Protein AF-A0A3G8JVN1-F1 (afdb_monomer)

Mean predicted aligned error: 20.85 Å

Radius of gyration: 24.05 Å; Cα contacts (8 Å, |Δi|>4): 18; chains: 1; bounding box: 62×42×67 Å

Structure (mmCIF, N/CA/C/O backbone):
data_AF-A0A3G8JVN1-F1
#
_entry.id   AF-A0A3G8JVN1-F1
#
loop_
_atom_site.group_PDB
_atom_site.id
_atom_site.type_symbol
_atom_site.label_atom_id
_atom_site.label_alt_id
_atom_site.label_comp_id
_atom_site.label_asym_id
_atom_site.label_entity_id
_atom_site.label_seq_id
_atom_site.pdbx_PDB_ins_code
_atom_site.Cartn_x
_atom_site.Cartn_y
_atom_site.Cartn_z
_atom_site.occupancy
_atom_site.B_iso_or_equiv
_atom_site.auth_seq_id
_atom_site.auth_comp_id
_atom_site.auth_asym_id
_atom_site.auth_atom_id
_atom_site.pdbx_PDB_model_num
ATOM 1 N N . MET A 1 1 ? 45.603 28.330 -2.367 1.00 38.62 1 MET A N 1
ATOM 2 C CA . MET A 1 1 ? 44.994 27.785 -1.135 1.00 38.62 1 MET A CA 1
ATOM 3 C C . MET A 1 1 ? 44.787 26.296 -1.357 1.00 38.62 1 MET A C 1
ATOM 5 O O . MET A 1 1 ? 43.966 25.942 -2.187 1.00 38.62 1 MET A O 1
ATOM 9 N N . ASN A 1 2 ? 45.587 25.450 -0.705 1.00 49.34 2 ASN A N 1
ATOM 10 C CA . ASN A 1 2 ? 45.488 23.990 -0.799 1.00 49.34 2 ASN A CA 1
ATOM 11 C C . ASN A 1 2 ? 44.610 23.498 0.355 1.00 49.34 2 ASN A C 1
ATOM 13 O O . ASN A 1 2 ? 45.023 23.615 1.507 1.00 49.34 2 ASN A O 1
ATOM 17 N N . THR A 1 3 ? 43.420 22.971 0.076 1.00 50.94 3 THR A N 1
ATOM 18 C CA . THR A 1 3 ? 42.606 22.272 1.080 1.00 50.94 3 THR A CA 1
ATOM 19 C C . THR A 1 3 ? 42.849 20.766 0.944 1.00 50.94 3 THR A C 1
ATOM 21 O O . THR A 1 3 ? 42.592 20.196 -0.118 1.00 50.94 3 THR A O 1
ATOM 24 N N . PRO A 1 4 ? 43.391 20.084 1.968 1.00 51.94 4 PRO A N 1
ATOM 25 C CA . PRO A 1 4 ? 43.559 18.643 1.909 1.00 51.94 4 PRO A CA 1
ATOM 26 C C . PRO A 1 4 ? 42.177 17.994 2.030 1.00 51.94 4 PRO A C 1
ATOM 28 O O . PRO A 1 4 ? 41.483 18.180 3.029 1.00 51.94 4 PRO A O 1
ATOM 31 N N . PHE A 1 5 ? 41.775 17.213 1.025 1.00 47.31 5 PHE A N 1
ATOM 32 C CA . PHE A 1 5 ? 40.628 16.307 1.115 1.00 47.31 5 PHE A CA 1
ATOM 33 C C . PHE A 1 5 ? 40.969 15.148 2.067 1.00 47.31 5 PHE A C 1
ATOM 35 O O . PHE A 1 5 ? 41.211 14.017 1.658 1.00 47.31 5 PHE A O 1
ATOM 42 N N . GLY A 1 6 ? 41.014 15.449 3.363 1.00 53.09 6 GLY A N 1
ATOM 43 C CA . GLY A 1 6 ? 41.064 14.487 4.459 1.00 53.09 6 GLY A CA 1
ATOM 44 C C . GLY A 1 6 ? 39.656 14.096 4.896 1.00 53.09 6 GLY A C 1
ATOM 45 O O . GLY A 1 6 ? 39.305 14.254 6.057 1.00 53.09 6 GLY A O 1
ATOM 46 N N . GLY A 1 7 ? 38.821 13.646 3.960 1.00 46.16 7 GLY A N 1
ATOM 47 C CA . GLY A 1 7 ? 37.517 13.073 4.274 1.00 46.16 7 GLY A CA 1
ATOM 48 C C . GLY A 1 7 ? 37.678 11.578 4.484 1.00 46.16 7 GLY A C 1
ATOM 49 O O . GLY A 1 7 ? 37.814 10.831 3.515 1.00 46.16 7 GLY A O 1
ATOM 50 N N . ALA A 1 8 ? 37.709 11.144 5.744 1.00 52.25 8 ALA A N 1
ATOM 51 C CA . ALA A 1 8 ? 37.642 9.738 6.107 1.00 52.25 8 ALA A CA 1
ATOM 52 C C . ALA A 1 8 ? 36.505 9.072 5.321 1.00 52.25 8 ALA A C 1
ATOM 54 O O . ALA A 1 8 ? 35.344 9.460 5.435 1.00 52.25 8 ALA A O 1
ATOM 55 N N . ARG A 1 9 ? 36.849 8.074 4.501 1.00 55.47 9 ARG A N 1
ATOM 56 C CA . ARG A 1 9 ? 35.873 7.209 3.843 1.00 55.47 9 ARG A CA 1
ATOM 57 C C . ARG A 1 9 ? 35.156 6.425 4.937 1.00 55.47 9 ARG A C 1
ATOM 59 O O . ARG A 1 9 ? 35.554 5.305 5.250 1.00 55.47 9 ARG A O 1
ATOM 66 N N . GLN A 1 10 ? 34.108 6.996 5.520 1.00 52.16 10 GLN A N 1
ATOM 67 C CA . GLN A 1 10 ? 33.125 6.214 6.246 1.00 52.16 10 GLN A CA 1
ATOM 68 C C . GLN A 1 10 ? 32.374 5.382 5.209 1.00 52.16 10 GLN A C 1
ATOM 70 O O . GLN A 1 10 ? 31.306 5.739 4.729 1.00 52.16 10 GLN A O 1
ATOM 75 N N . ARG A 1 11 ? 32.956 4.230 4.859 1.00 54.62 11 ARG A N 1
ATOM 76 C CA . ARG A 1 11 ? 32.193 3.058 4.424 1.00 54.62 11 ARG A CA 1
ATOM 77 C C . ARG A 1 11 ? 31.385 2.569 5.633 1.00 54.62 11 ARG A C 1
ATOM 79 O O . ARG A 1 11 ? 31.660 1.512 6.193 1.00 54.62 11 ARG A O 1
ATOM 86 N N . GLY A 1 12 ? 30.467 3.400 6.112 1.00 48.09 12 GLY A N 1
ATOM 87 C CA . GLY A 1 12 ? 29.566 3.085 7.204 1.00 48.09 12 GLY A CA 1
ATOM 88 C C . GLY A 1 12 ? 28.428 2.252 6.647 1.00 48.09 12 GLY A C 1
ATOM 89 O O . GLY A 1 12 ? 27.551 2.795 5.995 1.00 48.09 12 GLY A O 1
ATOM 90 N N . ARG A 1 13 ? 28.521 0.933 6.846 1.00 53.69 13 ARG A N 1
ATOM 91 C CA . ARG A 1 13 ? 27.410 -0.024 6.976 1.00 53.69 13 ARG A CA 1
ATOM 92 C C . ARG A 1 13 ? 26.067 0.469 6.402 1.00 53.69 13 ARG A C 1
ATOM 94 O O . ARG A 1 13 ? 25.280 1.061 7.132 1.00 53.69 13 ARG A O 1
ATOM 101 N N . ASN A 1 14 ? 25.757 0.093 5.160 1.00 46.88 14 ASN A N 1
ATOM 102 C CA . ASN A 1 14 ? 24.367 -0.071 4.720 1.00 46.88 14 ASN A CA 1
ATOM 103 C C . ASN A 1 14 ? 23.750 -1.217 5.545 1.00 46.88 14 ASN A C 1
ATOM 105 O O . ASN A 1 14 ? 23.668 -2.349 5.075 1.00 46.88 14 ASN A O 1
ATOM 109 N N . ARG A 1 15 ? 23.449 -0.979 6.825 1.00 60.53 15 ARG A N 1
ATOM 110 C CA . ARG A 1 15 ? 22.586 -1.874 7.593 1.00 60.53 15 ARG A CA 1
ATOM 111 C C . ARG A 1 15 ? 21.181 -1.568 7.098 1.00 60.53 15 ARG A C 1
ATOM 113 O O . ARG A 1 15 ? 20.730 -0.435 7.221 1.00 60.53 15 ARG A O 1
ATOM 120 N N . GLU A 1 16 ? 20.548 -2.554 6.474 1.00 67.12 16 GLU A N 1
ATOM 121 C CA . GLU A 1 16 ? 19.123 -2.471 6.174 1.00 67.12 16 GLU A CA 1
ATOM 122 C C . GLU A 1 16 ? 18.382 -2.168 7.489 1.00 67.12 16 GLU A C 1
ATOM 124 O O . GLU A 1 16 ? 18.688 -2.808 8.506 1.00 67.12 16 GLU A O 1
ATOM 129 N N . PRO A 1 17 ? 17.496 -1.157 7.503 1.00 72.00 17 PRO A N 1
ATOM 130 C CA . PRO A 1 17 ? 16.758 -0.780 8.702 1.00 72.00 17 PRO A CA 1
ATOM 131 C C . PRO A 1 17 ? 15.930 -1.962 9.210 1.00 72.00 17 PRO A C 1
ATOM 133 O O . PRO A 1 17 ? 15.461 -2.800 8.433 1.00 72.00 17 PRO A O 1
ATOM 136 N N . GLN A 1 18 ? 15.773 -2.056 10.531 1.00 81.44 18 GLN A N 1
ATOM 137 C CA . GLN A 1 18 ? 14.961 -3.116 11.128 1.00 81.44 18 GLN A CA 1
ATOM 138 C C . GLN A 1 18 ? 13.498 -2.935 10.723 1.00 81.44 18 GLN A C 1
ATOM 140 O O . GLN A 1 18 ? 13.030 -1.815 10.539 1.00 81.44 18 GLN A O 1
ATOM 145 N N . LEU A 1 19 ? 12.741 -4.030 10.627 1.00 83.06 19 LEU A N 1
ATOM 146 C CA . LEU A 1 19 ? 11.332 -3.972 10.228 1.00 83.06 19 LEU A CA 1
ATOM 147 C C . LEU A 1 19 ? 10.504 -3.149 11.227 1.00 83.06 19 LEU A C 1
ATOM 149 O O . LEU A 1 19 ? 9.552 -2.485 10.837 1.00 83.06 19 LEU A O 1
ATOM 153 N N . SER A 1 20 ? 10.921 -3.112 12.496 1.00 79.69 20 SER A N 1
ATOM 154 C CA . SER A 1 20 ? 10.319 -2.284 13.546 1.00 79.69 20 SER A CA 1
ATOM 155 C C . SER A 1 20 ? 10.497 -0.774 13.365 1.00 79.69 20 SER A C 1
ATOM 157 O O . SER A 1 20 ? 9.803 -0.010 14.027 1.00 79.69 20 SER A O 1
ATOM 159 N N . GLU A 1 21 ? 11.442 -0.334 12.531 1.00 84.06 21 GLU A N 1
ATOM 160 C CA . GLU A 1 21 ? 11.708 1.088 12.269 1.00 84.06 21 GLU A CA 1
ATOM 161 C C . GLU A 1 21 ? 10.832 1.637 11.135 1.00 84.06 21 GLU A C 1
ATOM 163 O O . GLU A 1 21 ? 10.732 2.851 10.953 1.00 84.06 21 GLU A O 1
ATOM 168 N N . PHE A 1 22 ? 10.178 0.758 10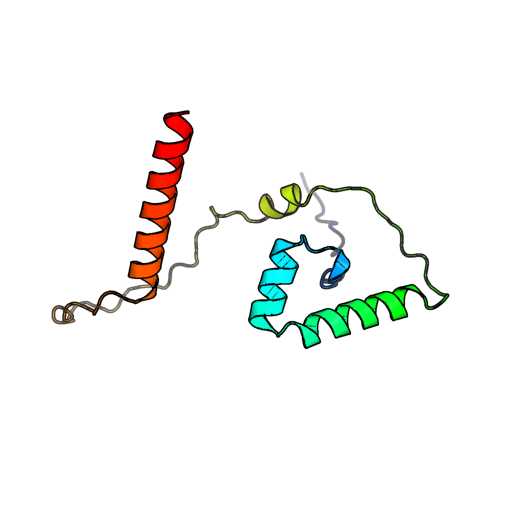.370 1.00 85.44 22 PHE A N 1
ATOM 169 C CA . PHE A 1 22 ? 9.306 1.180 9.286 1.00 85.44 22 PHE A CA 1
ATOM 170 C C . PHE A 1 22 ? 7.969 1.713 9.817 1.00 85.44 22 PHE A C 1
ATOM 172 O O . PHE A 1 22 ? 7.400 1.166 10.765 1.00 85.44 22 PHE A O 1
ATOM 179 N N . PRO A 1 23 ? 7.406 2.747 9.169 1.00 89.44 23 PRO A N 1
ATOM 180 C CA . PRO A 1 23 ? 6.044 3.175 9.450 1.00 89.44 23 PRO A CA 1
ATOM 181 C C . PRO A 1 23 ? 5.040 2.071 9.078 1.00 89.44 23 PRO A C 1
ATOM 183 O O . PRO A 1 23 ? 5.320 1.224 8.228 1.00 89.44 23 PRO A O 1
ATOM 186 N N . ALA A 1 24 ? 3.836 2.115 9.662 1.00 86.62 24 ALA A N 1
ATOM 187 C CA . ALA A 1 24 ? 2.800 1.091 9.464 1.00 86.62 24 ALA A CA 1
ATOM 188 C C . ALA A 1 24 ? 2.494 0.813 7.979 1.00 86.62 24 ALA A C 1
ATOM 190 O O . ALA A 1 24 ? 2.468 -0.339 7.557 1.00 86.62 24 ALA A O 1
ATOM 191 N N . TRP A 1 25 ? 2.382 1.864 7.162 1.00 92.62 25 TRP A N 1
ATOM 192 C CA . TRP A 1 25 ? 2.160 1.729 5.718 1.00 92.62 25 TRP A CA 1
ATOM 193 C C . TRP A 1 25 ? 3.332 1.043 4.990 1.00 92.62 25 TRP A C 1
ATOM 195 O O . TRP A 1 25 ? 3.131 0.357 3.991 1.00 92.62 25 TRP A O 1
ATOM 205 N N . GLY A 1 26 ? 4.566 1.199 5.479 1.00 91.38 26 GLY A N 1
ATOM 206 C CA . GLY A 1 26 ? 5.747 0.545 4.912 1.00 91.38 26 GLY A CA 1
ATOM 207 C C . GLY A 1 26 ? 5.740 -0.960 5.178 1.00 91.38 26 GLY A C 1
ATOM 208 O O . GLY A 1 26 ? 6.068 -1.749 4.291 1.00 91.38 26 GLY A O 1
ATOM 209 N N . LEU A 1 27 ? 5.290 -1.363 6.370 1.00 90.25 27 LEU A N 1
ATOM 210 C CA . LEU A 1 27 ? 5.056 -2.769 6.703 1.00 90.25 27 LEU A CA 1
ATOM 211 C C . LEU A 1 27 ? 3.945 -3.370 5.839 1.00 90.25 27 LEU A C 1
ATOM 213 O O . LEU A 1 27 ? 4.132 -4.460 5.310 1.00 90.25 27 LEU A O 1
ATOM 217 N N . GLU A 1 28 ? 2.848 -2.645 5.612 1.00 91.81 28 GLU A N 1
ATOM 218 C CA . GLU A 1 28 ? 1.761 -3.085 4.724 1.00 91.81 28 GLU A CA 1
ATOM 219 C C . GLU A 1 28 ? 2.246 -3.338 3.287 1.00 91.81 28 GLU A C 1
ATOM 221 O O . GLU A 1 28 ? 1.906 -4.359 2.686 1.00 91.81 28 GLU A O 1
ATOM 226 N N . ILE A 1 29 ? 3.104 -2.465 2.746 1.00 91.81 29 ILE A N 1
ATOM 227 C CA . ILE A 1 29 ? 3.724 -2.677 1.428 1.00 91.81 29 ILE A CA 1
ATOM 228 C C . ILE A 1 29 ? 4.605 -3.927 1.439 1.00 91.81 29 ILE A C 1
ATOM 230 O O . ILE A 1 29 ? 4.504 -4.764 0.541 1.00 91.81 29 ILE A O 1
ATOM 234 N N . MET A 1 30 ? 5.458 -4.085 2.453 1.00 92.31 30 MET A N 1
ATOM 235 C CA . MET A 1 30 ? 6.321 -5.261 2.563 1.00 92.31 30 MET A CA 1
ATOM 236 C C . MET A 1 30 ? 5.510 -6.555 2.708 1.00 92.31 30 MET A C 1
ATOM 238 O O . MET A 1 30 ? 5.869 -7.564 2.104 1.00 92.31 30 MET A O 1
ATOM 242 N N . MET A 1 31 ? 4.381 -6.527 3.420 1.00 92.88 31 MET A N 1
ATOM 243 C CA . MET A 1 31 ? 3.447 -7.654 3.498 1.00 92.88 31 MET A CA 1
ATOM 244 C C . MET A 1 31 ? 2.805 -7.954 2.140 1.00 92.88 31 MET A C 1
ATOM 246 O O . MET A 1 31 ? 2.640 -9.121 1.796 1.00 92.88 31 MET A O 1
ATOM 250 N N . GLY A 1 32 ? 2.484 -6.931 1.343 1.00 92.19 32 GLY A N 1
ATOM 251 C CA . GLY A 1 32 ? 1.987 -7.106 -0.024 1.00 92.19 32 GLY A CA 1
ATOM 252 C C . GLY A 1 32 ? 3.017 -7.721 -0.980 1.00 92.19 32 GLY A C 1
ATOM 253 O O . GLY A 1 32 ? 2.648 -8.495 -1.859 1.00 92.19 32 GLY A O 1
ATOM 2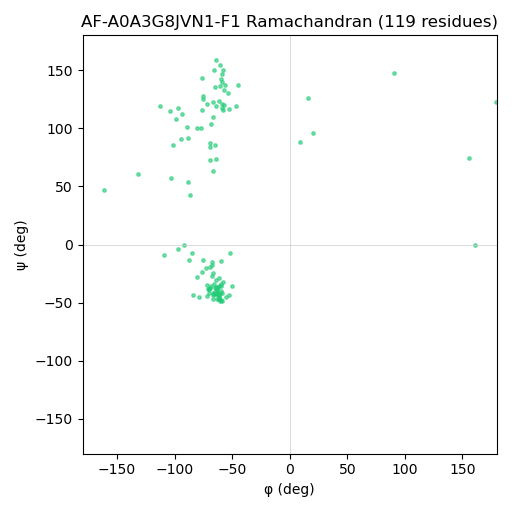54 N N . LEU A 1 33 ? 4.306 -7.414 -0.797 1.00 93.38 33 LEU A N 1
ATOM 255 C CA . LEU A 1 33 ? 5.398 -7.902 -1.651 1.00 93.38 33 LEU A CA 1
ATOM 256 C C . LEU A 1 33 ? 5.907 -9.296 -1.258 1.00 93.38 33 LEU A C 1
ATOM 258 O O . LEU A 1 33 ? 6.156 -10.129 -2.127 1.00 93.38 33 LEU A O 1
ATOM 262 N N . TYR A 1 34 ? 6.087 -9.542 0.041 1.00 91.06 34 TYR A N 1
ATOM 263 C CA . TYR A 1 34 ? 6.737 -10.748 0.573 1.00 91.06 34 TYR A CA 1
ATOM 264 C C . TYR A 1 34 ? 5.773 -11.708 1.284 1.00 91.06 34 TYR A C 1
ATOM 266 O O . TYR A 1 34 ? 6.155 -12.831 1.624 1.00 91.06 34 TYR A O 1
ATOM 274 N N . GLY A 1 35 ? 4.529 -11.285 1.504 1.00 92.06 35 GLY A N 1
ATOM 275 C CA . GLY A 1 35 ? 3.514 -12.021 2.249 1.00 92.06 35 GLY A CA 1
ATOM 276 C C . GLY A 1 35 ? 3.510 -11.689 3.751 1.00 92.06 35 GLY A C 1
ATOM 277 O O . GLY A 1 35 ? 4.569 -11.429 4.330 1.00 92.06 35 GLY A O 1
ATOM 278 N N . PRO A 1 36 ? 2.333 -11.732 4.406 1.00 88.62 36 PRO A N 1
ATOM 279 C CA . PRO A 1 36 ? 2.177 -11.385 5.821 1.00 88.62 36 PRO A CA 1
ATOM 280 C C . PRO A 1 36 ? 3.013 -12.285 6.740 1.00 88.62 36 PRO A C 1
ATOM 282 O O . PRO A 1 36 ? 3.815 -11.783 7.525 1.00 88.62 36 PRO A O 1
ATOM 285 N N . ASP A 1 37 ? 2.933 -13.605 6.553 1.00 90.19 37 ASP A N 1
ATOM 286 C CA . ASP A 1 37 ? 3.659 -14.592 7.363 1.00 90.19 37 ASP A CA 1
ATOM 287 C C . ASP A 1 37 ? 5.183 -14.388 7.338 1.00 90.19 37 ASP A C 1
ATOM 289 O O . ASP A 1 37 ? 5.884 -14.712 8.298 1.00 90.19 37 ASP A O 1
ATOM 293 N N . THR A 1 38 ? 5.720 -13.894 6.218 1.00 89.56 38 THR A N 1
ATOM 294 C CA . THR A 1 38 ? 7.158 -13.657 6.032 1.00 89.56 38 THR A CA 1
ATOM 295 C C . THR A 1 38 ? 7.623 -12.462 6.856 1.00 89.56 38 THR A C 1
ATOM 297 O O . THR A 1 38 ? 8.659 -12.535 7.520 1.00 89.56 38 THR A O 1
ATOM 300 N N . ILE A 1 39 ? 6.846 -11.378 6.837 1.00 89.56 39 ILE A N 1
ATOM 301 C CA . ILE A 1 39 ? 7.152 -10.156 7.583 1.00 89.56 39 ILE A CA 1
ATOM 302 C C . ILE A 1 39 ? 6.979 -10.386 9.084 1.00 89.56 39 ILE A C 1
ATOM 304 O O . ILE A 1 39 ? 7.857 -10.007 9.854 1.00 89.56 39 ILE A O 1
ATOM 308 N N . GLU A 1 40 ? 5.924 -11.088 9.503 1.00 87.69 40 GLU A N 1
ATOM 309 C CA . GLU A 1 40 ? 5.708 -11.440 10.912 1.00 87.69 40 GLU A CA 1
ATOM 310 C C . GLU A 1 40 ? 6.866 -12.277 11.477 1.00 87.69 40 GLU A C 1
ATOM 312 O O . GLU A 1 40 ? 7.442 -11.926 12.508 1.00 87.69 40 GLU A O 1
ATOM 317 N N . LYS A 1 41 ? 7.303 -13.317 10.752 1.00 85.06 41 LYS A N 1
ATOM 318 C CA . LYS A 1 41 ? 8.462 -14.136 11.149 1.00 85.06 41 LYS A CA 1
ATOM 319 C C . LYS A 1 41 ? 9.749 -13.324 11.261 1.00 85.06 41 LYS A C 1
ATOM 321 O O . LYS A 1 41 ? 10.547 -13.562 12.168 1.00 85.06 41 LYS A O 1
ATOM 326 N N . ALA A 1 42 ? 9.975 -12.386 10.345 1.00 85.75 42 ALA A N 1
ATOM 327 C CA . ALA A 1 42 ? 11.160 -11.538 10.363 1.00 85.75 42 ALA A CA 1
ATOM 328 C C . ALA A 1 42 ? 11.130 -10.537 11.535 1.00 85.75 42 ALA A C 1
ATOM 330 O O . ALA A 1 42 ? 12.157 -10.334 12.188 1.00 85.75 42 ALA A O 1
ATOM 331 N N . CYS A 1 43 ? 9.960 -9.985 11.867 1.00 84.31 43 CYS A N 1
ATOM 332 C CA . CYS A 1 43 ? 9.753 -9.166 13.064 1.00 84.31 43 CYS A CA 1
ATOM 333 C C . CYS A 1 43 ? 10.023 -9.959 14.351 1.00 84.31 43 CYS A C 1
ATOM 335 O O . CYS A 1 43 ? 10.764 -9.497 15.222 1.00 84.31 43 CYS A O 1
ATOM 337 N N . ASP A 1 44 ? 9.491 -11.177 14.458 1.00 83.62 44 ASP A N 1
ATOM 338 C CA . ASP A 1 44 ? 9.725 -12.050 15.611 1.00 83.62 44 ASP A CA 1
ATOM 339 C C . ASP A 1 44 ? 11.201 -12.439 15.748 1.00 83.62 44 ASP A C 1
ATOM 341 O O . ASP A 1 44 ? 11.753 -12.446 16.851 1.00 83.62 44 ASP A O 1
ATOM 345 N N . GLN A 1 45 ? 11.881 -12.694 14.628 1.00 80.88 45 GLN A N 1
ATOM 346 C CA . GLN A 1 45 ? 13.311 -12.989 14.606 1.00 80.88 45 GLN A CA 1
ATOM 347 C C . GLN A 1 45 ? 14.155 -11.791 15.065 1.00 80.88 45 GLN A C 1
ATOM 349 O O . GLN A 1 45 ? 15.115 -11.967 15.821 1.00 80.88 45 GLN A O 1
ATOM 354 N N . GLN A 1 46 ? 13.802 -10.572 14.648 1.00 80.81 46 GLN A N 1
ATOM 355 C CA . GLN A 1 46 ? 14.463 -9.347 15.107 1.00 80.81 46 GLN A CA 1
ATOM 356 C C . GLN A 1 46 ? 14.227 -9.113 16.603 1.00 80.81 46 GLN A C 1
ATOM 358 O O . GLN A 1 46 ? 15.175 -8.834 17.338 1.00 80.81 46 GLN A O 1
ATOM 363 N N . LYS A 1 47 ? 13.001 -9.333 17.086 1.00 79.31 47 LYS A N 1
ATOM 364 C CA . LYS A 1 47 ? 12.654 -9.231 18.508 1.00 79.31 47 LYS A CA 1
ATOM 365 C C . LYS A 1 47 ? 13.404 -10.252 19.366 1.00 79.31 47 LYS A C 1
ATOM 367 O O . LYS A 1 47 ? 13.922 -9.902 20.424 1.00 79.31 47 LYS A O 1
ATOM 372 N N . ALA A 1 48 ? 13.517 -11.496 18.903 1.00 75.12 48 ALA A N 1
ATOM 373 C CA . ALA A 1 48 ? 14.294 -12.536 19.576 1.00 75.12 48 ALA A CA 1
ATOM 374 C C . ALA A 1 48 ? 15.794 -12.200 19.612 1.00 75.12 48 ALA A C 1
ATOM 376 O O . ALA A 1 48 ? 16.463 -12.451 20.614 1.00 75.12 48 ALA A O 1
ATOM 377 N N . ARG A 1 49 ? 16.318 -11.584 18.545 1.00 71.00 49 ARG A N 1
ATOM 378 C CA . ARG A 1 49 ? 17.711 -11.128 18.465 1.00 71.00 49 ARG A CA 1
ATOM 379 C C . ARG A 1 49 ? 17.996 -9.945 19.391 1.00 71.00 49 ARG A C 1
ATOM 381 O O . ARG A 1 49 ? 19.063 -9.914 19.992 1.00 71.00 49 ARG A O 1
ATOM 388 N N . ALA A 1 50 ? 17.051 -9.018 19.543 1.00 63.69 50 ALA A N 1
ATOM 389 C CA . ALA A 1 50 ? 17.157 -7.902 20.484 1.00 63.69 50 ALA A CA 1
ATOM 390 C C . ALA A 1 50 ? 17.141 -8.356 21.958 1.00 63.69 50 ALA A C 1
ATOM 392 O O . ALA A 1 50 ? 17.668 -7.664 22.824 1.00 63.69 50 ALA A O 1
ATOM 393 N N . LEU A 1 51 ? 16.560 -9.526 22.247 1.00 59.47 51 LEU A N 1
ATOM 394 C CA . LEU A 1 51 ? 16.485 -10.098 23.594 1.00 59.47 51 LEU A CA 1
ATOM 395 C C . LEU A 1 51 ? 17.734 -10.908 23.995 1.00 59.47 51 LEU A C 1
ATOM 397 O O . LEU A 1 51 ? 17.847 -11.327 25.148 1.00 59.47 51 LEU A O 1
ATOM 401 N N . ALA A 1 52 ? 18.670 -11.143 23.069 1.00 53.94 52 ALA A N 1
ATOM 402 C CA . ALA A 1 52 ? 19.932 -11.811 23.364 1.00 53.94 52 ALA A CA 1
ATOM 403 C C . ALA A 1 52 ? 20.883 -10.844 24.106 1.00 53.94 52 ALA A C 1
ATOM 405 O O . ALA A 1 52 ? 21.156 -9.750 23.608 1.00 53.94 52 ALA A O 1
ATOM 406 N N . PRO A 1 53 ? 21.407 -11.205 25.292 1.00 49.28 53 PRO A N 1
ATOM 407 C CA . PRO A 1 53 ? 22.215 -10.296 26.092 1.00 49.28 53 PRO A CA 1
ATOM 408 C C . PRO A 1 53 ? 23.628 -10.191 25.510 1.00 49.28 53 PRO A C 1
ATOM 410 O O . PRO A 1 53 ? 24.473 -11.051 25.752 1.00 49.28 53 PRO A O 1
ATOM 413 N N . GLY A 1 54 ? 23.895 -9.121 24.762 1.00 52.19 54 GLY A N 1
ATOM 414 C CA . GLY A 1 54 ? 25.261 -8.751 24.402 1.00 52.19 54 GLY A CA 1
ATOM 415 C C . GLY A 1 54 ? 25.393 -7.922 23.133 1.00 52.19 54 GLY A C 1
ATOM 416 O O . GLY A 1 54 ? 25.850 -8.453 22.134 1.00 52.19 54 GLY A O 1
ATOM 417 N N . GLU A 1 55 ? 25.032 -6.638 23.189 1.00 43.59 55 GLU A N 1
ATOM 418 C CA . GLU A 1 55 ? 25.791 -5.519 22.592 1.00 43.59 55 GLU A CA 1
ATOM 419 C C . GLU A 1 55 ? 25.044 -4.195 22.854 1.00 43.59 55 GLU A C 1
ATOM 421 O O . GLU A 1 55 ? 23.880 -4.067 22.475 1.00 43.59 55 GLU A O 1
ATOM 426 N N . PRO A 1 56 ? 25.668 -3.190 23.498 1.00 56.34 56 PRO A N 1
ATOM 427 C CA . PRO A 1 56 ? 25.111 -1.851 23.575 1.00 56.34 56 PRO A CA 1
ATOM 428 C C . PRO A 1 56 ? 25.591 -1.059 22.351 1.00 56.34 56 PRO A C 1
ATOM 430 O O . PRO A 1 56 ? 26.654 -0.446 22.398 1.00 56.34 56 PRO A O 1
ATOM 433 N N . GLU A 1 57 ? 24.842 -1.053 21.248 1.00 44.28 57 GLU A N 1
ATOM 434 C CA . GLU A 1 57 ? 25.067 -0.054 20.193 1.00 44.28 57 GLU A CA 1
ATOM 435 C C . GLU A 1 57 ? 23.977 1.016 20.273 1.00 44.28 57 GLU A C 1
ATOM 437 O O . GLU A 1 57 ? 22.785 0.745 20.157 1.00 44.28 57 GLU A O 1
ATOM 442 N N . GLY A 1 58 ? 24.446 2.224 20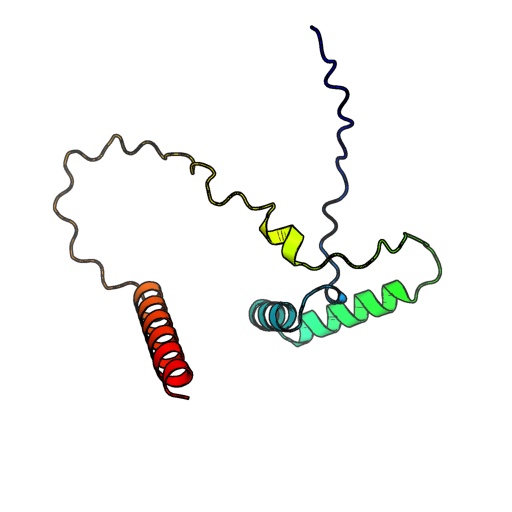.595 1.00 40.88 58 GLY A N 1
ATOM 443 C CA . GLY A 1 58 ? 23.688 3.397 20.997 1.00 40.88 58 GLY A CA 1
ATOM 444 C C . GLY A 1 58 ? 22.453 3.687 20.162 1.00 40.88 58 GLY A C 1
ATOM 445 O O . GLY A 1 58 ? 22.484 3.686 18.939 1.00 40.88 58 GLY A O 1
ATOM 446 N N . HIS A 1 59 ? 21.400 4.040 20.880 1.00 49.03 59 HIS A N 1
ATOM 447 C CA . HIS A 1 59 ? 20.316 4.882 20.417 1.00 49.03 59 HIS A CA 1
ATOM 448 C C . HIS A 1 59 ? 20.888 6.282 20.118 1.00 49.03 59 HIS A C 1
ATOM 450 O O . HIS A 1 59 ? 21.370 6.935 21.049 1.00 49.03 59 HIS A O 1
ATOM 456 N N . PRO A 1 60 ? 20.825 6.805 18.881 1.00 48.66 60 PRO A N 1
ATOM 457 C CA . PRO A 1 60 ? 20.670 8.225 18.670 1.00 48.66 60 PRO A CA 1
ATOM 458 C C . PRO A 1 60 ? 19.184 8.468 18.400 1.00 48.66 60 PRO A C 1
ATOM 460 O O . PRO A 1 60 ? 18.614 7.999 17.424 1.00 48.66 60 PRO A O 1
ATOM 463 N N . THR A 1 61 ? 18.552 9.073 19.394 1.00 46.62 61 THR A N 1
ATOM 464 C CA . THR A 1 61 ? 17.483 10.071 19.304 1.00 46.62 61 THR A CA 1
ATOM 465 C C . THR A 1 61 ? 16.757 10.231 17.963 1.00 46.62 61 THR A C 1
ATOM 467 O O . THR A 1 61 ? 17.382 10.548 16.952 1.00 46.62 61 THR A O 1
ATOM 470 N N . ASP A 1 62 ? 15.426 10.123 18.031 1.00 46.69 62 ASP A N 1
ATOM 471 C CA . ASP A 1 62 ? 14.427 10.871 17.254 1.00 46.69 62 ASP A CA 1
ATOM 472 C C . ASP A 1 62 ? 14.988 11.733 16.113 1.00 46.69 62 ASP A C 1
ATOM 474 O O . ASP A 1 62 ? 15.242 12.930 16.279 1.00 46.69 62 ASP A O 1
ATOM 478 N N . ARG A 1 63 ? 15.131 11.146 14.925 1.00 49.03 63 ARG A N 1
ATOM 479 C CA . ARG A 1 63 ? 15.066 11.927 13.691 1.00 49.03 63 ARG A CA 1
ATOM 480 C C . ARG A 1 63 ? 13.811 11.529 12.930 1.00 49.03 63 ARG A C 1
ATOM 482 O O . ARG A 1 63 ? 13.669 10.351 12.600 1.00 49.03 63 ARG A O 1
ATOM 489 N N . PRO A 1 64 ? 12.890 12.475 12.680 1.00 52.66 64 PRO A N 1
ATOM 490 C CA . PRO A 1 64 ? 11.757 12.237 11.807 1.00 52.66 64 PRO A CA 1
ATOM 491 C C . PRO A 1 64 ? 12.274 11.774 10.444 1.00 52.66 64 PRO A C 1
ATOM 493 O O . PRO A 1 64 ? 13.229 12.329 9.908 1.00 52.66 64 PRO A O 1
ATOM 496 N N . TRP A 1 65 ? 11.619 10.771 9.873 1.00 53.28 65 TRP A N 1
ATOM 497 C CA . TRP A 1 65 ? 11.835 10.229 8.524 1.00 53.28 65 TRP A CA 1
ATOM 498 C C . TRP A 1 65 ? 11.824 11.285 7.390 1.00 53.28 65 TRP A C 1
ATOM 500 O O . TRP A 1 65 ? 12.137 10.963 6.246 1.00 53.28 65 TRP A O 1
ATOM 510 N N . GLU A 1 66 ? 11.483 12.536 7.705 1.00 49.28 66 GLU A N 1
ATOM 511 C CA . GLU A 1 66 ? 11.475 13.707 6.827 1.00 49.28 66 GLU A CA 1
ATOM 512 C C . GLU A 1 66 ? 12.880 14.025 6.270 1.00 49.28 66 GLU A C 1
ATOM 514 O O . GLU A 1 66 ? 13.004 14.310 5.081 1.00 49.28 66 GLU A O 1
ATOM 519 N N . ASP A 1 67 ? 13.953 13.822 7.048 1.00 50.31 67 ASP A N 1
ATOM 520 C CA . ASP A 1 67 ? 15.339 14.076 6.602 1.00 50.31 67 ASP A CA 1
ATOM 521 C C . ASP A 1 67 ? 15.827 13.083 5.519 1.00 50.31 67 ASP A C 1
ATOM 523 O O . ASP A 1 67 ? 16.799 13.344 4.804 1.00 50.31 67 ASP A O 1
ATOM 527 N N . CYS A 1 68 ? 15.181 11.917 5.378 1.00 51.88 68 CYS A N 1
ATOM 528 C CA . CYS A 1 68 ? 15.560 10.918 4.371 1.00 51.88 68 CYS A CA 1
ATOM 529 C C . CYS A 1 68 ? 15.100 11.292 2.955 1.00 51.88 68 CYS A C 1
ATOM 531 O O . CYS A 1 68 ? 15.690 10.818 1.983 1.00 51.88 68 CYS A O 1
ATOM 533 N N . LEU A 1 69 ? 14.070 12.133 2.826 1.00 52.94 69 LEU A N 1
ATOM 534 C CA . LEU A 1 69 ? 13.550 12.574 1.529 1.00 52.94 69 LEU A CA 1
ATOM 535 C C . LEU A 1 69 ? 14.383 13.713 0.925 1.00 52.94 69 LEU A C 1
ATOM 537 O O . LEU A 1 69 ? 14.504 13.782 -0.296 1.00 52.94 69 LEU A O 1
ATOM 541 N N . ASP A 1 70 ? 15.036 14.527 1.758 1.00 51.19 70 ASP A N 1
ATOM 542 C CA . ASP A 1 70 ? 15.907 15.627 1.315 1.00 51.19 70 ASP A CA 1
ATOM 543 C C . ASP A 1 70 ? 17.239 15.146 0.715 1.00 51.19 70 ASP A C 1
ATOM 545 O O . ASP A 1 70 ? 17.889 15.863 -0.047 1.00 51.19 70 ASP A O 1
ATOM 549 N N . ALA A 1 71 ? 17.651 13.910 1.018 1.00 53.59 71 ALA A N 1
ATOM 550 C CA . ALA A 1 71 ? 18.852 13.301 0.446 1.00 53.59 71 ALA A CA 1
ATOM 551 C C . ALA A 1 71 ? 18.665 12.848 -1.016 1.00 53.59 71 ALA A C 1
ATOM 553 O O . ALA A 1 71 ?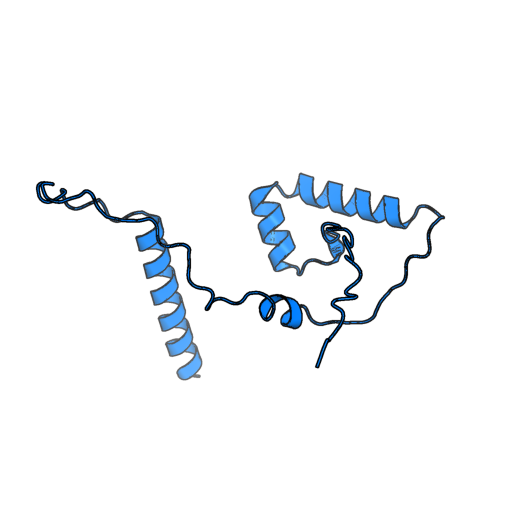 19.648 12.544 -1.699 1.00 53.59 71 ALA A O 1
ATOM 554 N N . TYR A 1 72 ? 17.421 12.787 -1.504 1.00 53.19 72 TYR A N 1
ATOM 555 C CA . TYR A 1 72 ? 17.109 12.393 -2.872 1.00 53.19 72 TYR A CA 1
ATOM 556 C C . TYR A 1 72 ? 16.978 13.637 -3.756 1.00 53.19 72 TYR A C 1
ATOM 558 O O . TYR A 1 72 ? 15.905 14.221 -3.900 1.00 53.19 72 TYR A O 1
ATOM 566 N N . ASP A 1 73 ? 18.092 14.048 -4.363 1.00 57.56 73 ASP A N 1
ATOM 567 C CA . ASP A 1 73 ? 18.118 15.155 -5.320 1.00 57.56 73 ASP A CA 1
ATOM 568 C C . ASP A 1 73 ? 17.394 14.758 -6.619 1.00 57.56 73 ASP A C 1
ATOM 570 O O . ASP A 1 73 ? 17.986 14.249 -7.575 1.00 57.56 73 ASP A O 1
ATOM 574 N N . TRP A 1 74 ? 16.076 14.970 -6.651 1.00 56.22 74 TRP A N 1
ATOM 575 C CA . TRP A 1 74 ? 15.230 14.706 -7.819 1.00 56.22 74 TRP A CA 1
ATOM 576 C C . TRP A 1 74 ? 15.644 15.523 -9.058 1.00 56.22 74 TRP A C 1
ATOM 578 O O . TRP A 1 74 ? 15.194 15.213 -10.164 1.00 56.22 74 TRP A O 1
ATOM 588 N N . ALA A 1 75 ? 16.486 16.551 -8.882 1.00 56.50 75 ALA A N 1
ATOM 589 C CA . ALA A 1 75 ? 16.959 17.440 -9.936 1.00 56.50 75 ALA A CA 1
ATOM 590 C C . ALA A 1 75 ? 18.282 16.985 -10.579 1.00 56.50 75 ALA A C 1
ATOM 592 O O . ALA A 1 75 ? 18.750 17.629 -11.523 1.00 56.50 75 ALA A O 1
ATOM 593 N N . ALA A 1 76 ? 18.871 15.867 -10.137 1.00 56.31 76 ALA A N 1
ATOM 594 C CA . ALA A 1 76 ? 20.041 15.295 -10.790 1.00 56.31 76 ALA A CA 1
ATOM 595 C C . ALA A 1 76 ? 19.705 14.905 -12.251 1.00 56.31 76 ALA A C 1
ATOM 597 O O . ALA A 1 76 ? 18.785 14.110 -12.482 1.00 56.31 76 ALA A O 1
ATOM 598 N N . PRO A 1 77 ? 20.433 15.425 -13.263 1.00 51.09 77 PRO A N 1
ATOM 599 C CA . PRO A 1 77 ? 20.201 15.058 -14.653 1.00 51.09 77 PRO A CA 1
ATOM 600 C C . PRO A 1 77 ? 20.371 13.549 -14.825 1.00 51.09 77 PRO A C 1
ATOM 602 O O . PRO A 1 77 ? 21.437 12.993 -14.553 1.00 51.09 77 PRO A O 1
ATOM 605 N N . ARG A 1 78 ? 19.312 12.875 -15.283 1.00 58.69 78 ARG A N 1
ATOM 606 C CA . ARG A 1 78 ? 19.389 11.457 -15.649 1.00 58.69 78 ARG A CA 1
ATOM 607 C C . ARG A 1 78 ? 20.436 11.289 -16.759 1.00 58.69 78 ARG A C 1
ATOM 609 O O . ARG A 1 78 ? 20.513 12.156 -17.633 1.00 58.69 78 ARG A O 1
ATOM 616 N N . PRO A 1 79 ? 21.229 10.203 -16.760 1.00 49.59 79 PRO A N 1
ATOM 617 C CA . PRO A 1 79 ? 22.175 9.952 -17.836 1.00 49.59 79 PRO A CA 1
ATOM 618 C C . PRO A 1 79 ? 21.406 9.869 -19.155 1.00 49.59 79 PRO A C 1
ATOM 620 O O . PRO A 1 79 ? 20.521 9.032 -19.328 1.00 49.59 79 PRO A O 1
ATOM 623 N N . VAL A 1 80 ? 21.721 10.795 -20.058 1.00 57.12 80 VAL A N 1
ATOM 624 C CA . VAL A 1 80 ? 21.162 10.846 -21.405 1.00 57.12 80 VAL A CA 1
ATOM 625 C C . VAL A 1 80 ? 21.684 9.622 -22.149 1.00 57.12 80 VAL A C 1
ATOM 627 O O . VAL A 1 80 ? 22.876 9.522 -22.430 1.00 57.12 80 VAL A O 1
ATOM 630 N N . VAL A 1 81 ? 20.801 8.666 -22.426 1.00 58.03 81 VAL A N 1
ATOM 631 C CA . VAL A 1 81 ? 21.043 7.645 -23.448 1.00 58.03 81 VAL A CA 1
ATOM 632 C C . VAL A 1 81 ? 21.065 8.357 -24.801 1.00 58.03 81 VAL A C 1
ATOM 634 O O . VAL A 1 81 ? 20.143 9.098 -25.132 1.00 58.03 81 VAL A O 1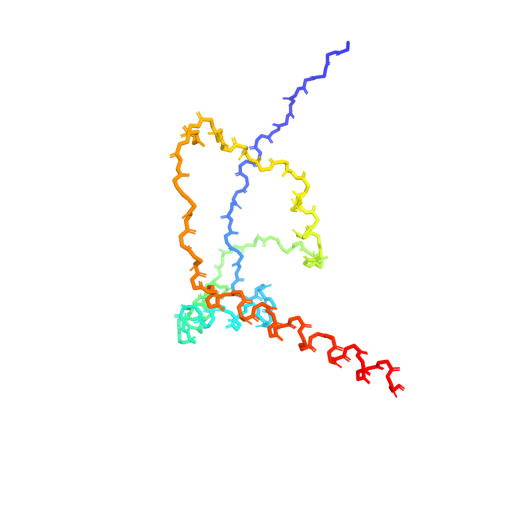
ATOM 637 N N . ASP A 1 82 ? 22.172 8.215 -25.527 1.00 44.09 82 ASP A N 1
ATOM 638 C CA . ASP A 1 82 ? 22.429 8.894 -26.799 1.00 44.09 82 ASP A CA 1
ATOM 639 C C . ASP A 1 82 ? 21.479 8.344 -27.883 1.00 44.09 82 ASP A C 1
ATOM 641 O O . ASP A 1 82 ? 21.647 7.230 -28.374 1.00 44.09 82 ASP A O 1
ATOM 645 N N . ASP A 1 83 ? 20.441 9.112 -28.220 1.00 52.50 83 ASP A N 1
ATOM 646 C CA . ASP A 1 83 ? 19.356 8.745 -29.149 1.00 52.50 83 ASP A CA 1
ATOM 647 C C . ASP A 1 83 ? 19.718 9.065 -30.617 1.00 52.50 83 ASP A C 1
ATOM 649 O O . ASP A 1 83 ? 18.950 9.651 -31.388 1.00 52.50 83 ASP A O 1
ATOM 653 N N . ARG A 1 84 ? 20.957 8.767 -31.016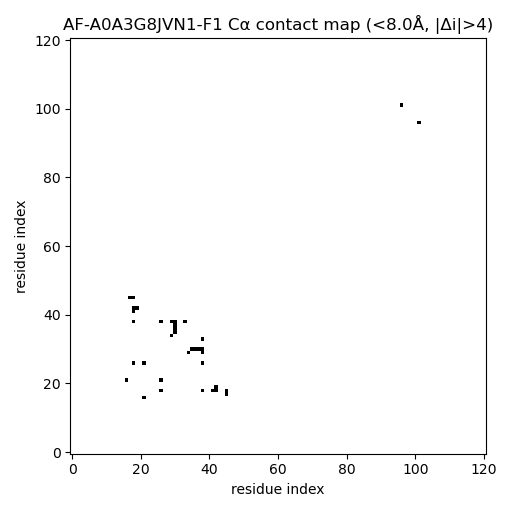 1.00 50.78 84 ARG A N 1
ATOM 654 C CA . ARG A 1 84 ? 21.473 9.088 -32.355 1.00 50.78 84 ARG A CA 1
ATOM 655 C C . ARG A 1 84 ? 21.516 7.877 -33.277 1.00 50.78 84 ARG A C 1
ATOM 657 O O . ARG A 1 84 ? 22.571 7.596 -33.828 1.00 50.78 84 ARG A O 1
ATOM 664 N N . ASP A 1 85 ? 20.379 7.208 -33.502 1.00 53.25 85 ASP A N 1
ATOM 665 C CA . ASP A 1 85 ? 20.245 6.355 -34.701 1.00 53.25 85 ASP A CA 1
ATOM 666 C C . ASP A 1 85 ? 18.808 5.985 -35.141 1.00 53.25 85 ASP A C 1
ATOM 668 O O . ASP A 1 85 ? 18.511 4.834 -35.452 1.00 53.25 85 ASP A O 1
ATOM 672 N N . VAL A 1 86 ? 17.868 6.942 -35.207 1.00 56.19 86 VAL A N 1
ATOM 673 C CA . VAL A 1 86 ? 16.512 6.656 -35.741 1.00 56.19 86 VAL A CA 1
ATOM 674 C C . VAL A 1 86 ? 16.058 7.701 -36.768 1.00 56.19 86 VAL A C 1
ATOM 676 O O . VAL A 1 86 ? 15.049 8.383 -36.606 1.00 56.19 86 VAL A O 1
ATOM 679 N N . ARG A 1 87 ? 16.789 7.841 -37.882 1.00 52.16 87 ARG A N 1
ATOM 680 C CA . ARG A 1 87 ? 16.251 8.485 -39.100 1.00 52.16 87 ARG A CA 1
ATOM 681 C C . ARG A 1 87 ? 15.859 7.419 -40.115 1.00 52.16 87 ARG A C 1
ATOM 683 O O . ARG A 1 87 ? 16.638 7.085 -40.998 1.00 52.16 87 ARG A O 1
ATOM 690 N N . GLY A 1 88 ? 14.637 6.905 -39.989 1.00 56.47 88 GLY A N 1
ATOM 691 C CA . GLY A 1 88 ? 14.057 6.009 -40.996 1.00 56.47 88 GLY A CA 1
ATOM 692 C C . GLY A 1 88 ? 12.877 5.144 -40.550 1.00 56.47 88 GLY A C 1
ATOM 693 O O . GLY A 1 88 ? 12.364 4.384 -41.365 1.00 56.47 88 GLY A O 1
ATOM 694 N N . ALA A 1 89 ? 12.436 5.224 -39.291 1.00 59.16 89 ALA A N 1
ATOM 695 C CA . ALA A 1 89 ? 11.361 4.366 -38.800 1.00 59.16 89 ALA A CA 1
ATOM 696 C C . ALA A 1 89 ? 9.977 4.821 -39.326 1.00 59.16 89 ALA A C 1
ATOM 698 O O . ALA A 1 89 ? 9.636 5.999 -39.178 1.00 59.16 89 ALA A O 1
ATOM 699 N N . PRO A 1 90 ? 9.167 3.924 -39.927 1.00 67.06 90 PRO A N 1
ATOM 700 C CA . PRO A 1 90 ? 7.771 4.218 -40.254 1.00 67.06 90 PRO A CA 1
ATOM 701 C C . PRO A 1 90 ? 6.975 4.543 -38.975 1.00 67.06 90 PRO A C 1
ATOM 703 O O . PRO A 1 90 ? 7.363 4.086 -37.895 1.00 67.06 90 PRO A O 1
ATOM 706 N N . PRO A 1 91 ? 5.873 5.318 -39.059 1.00 66.50 91 PRO A N 1
ATOM 707 C CA . PRO 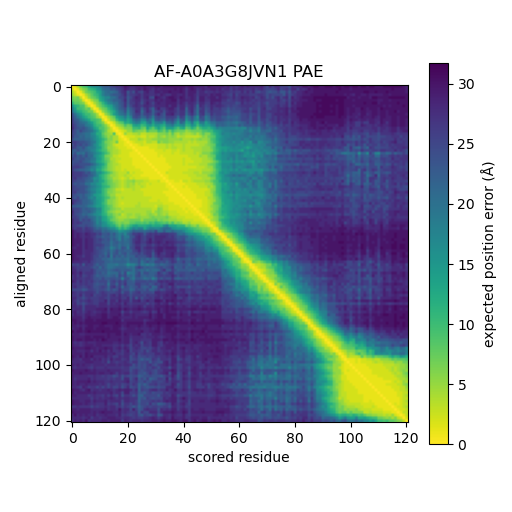A 1 91 ? 5.091 5.687 -37.883 1.00 66.50 91 PRO A CA 1
ATOM 708 C C . PRO A 1 91 ? 4.618 4.422 -37.161 1.00 66.50 91 PRO A C 1
ATOM 710 O O . PRO A 1 91 ? 3.930 3.582 -37.743 1.00 66.50 91 PRO A O 1
ATOM 713 N N . ALA A 1 92 ? 5.033 4.277 -35.902 1.00 66.75 92 ALA A N 1
ATOM 714 C CA . ALA A 1 92 ? 4.642 3.151 -35.071 1.00 66.75 92 ALA A CA 1
ATOM 715 C C . ALA A 1 92 ? 3.106 3.113 -34.933 1.00 66.75 92 ALA A C 1
ATOM 717 O O . ALA A 1 92 ? 2.485 4.172 -34.785 1.00 66.75 92 ALA A O 1
ATOM 718 N N . PRO A 1 93 ? 2.476 1.923 -34.981 1.00 71.38 93 PRO A N 1
ATOM 719 C CA . PRO A 1 93 ? 1.046 1.799 -34.723 1.00 71.38 93 PRO A CA 1
ATOM 720 C C . PRO A 1 93 ? 0.714 2.343 -33.322 1.00 71.38 93 PRO A C 1
ATOM 722 O O . PRO A 1 93 ? 1.568 2.269 -32.431 1.00 71.38 93 PRO A O 1
ATOM 725 N N . PRO A 1 94 ? -0.501 2.887 -33.103 1.00 68.44 94 PRO A N 1
ATOM 726 C CA . PRO A 1 94 ? -0.891 3.409 -31.800 1.00 68.44 94 PRO A CA 1
ATOM 727 C C . PRO A 1 94 ? -0.765 2.290 -30.770 1.00 68.44 94 PRO A C 1
ATOM 729 O O . PRO A 1 94 ? -1.433 1.259 -30.866 1.00 68.44 94 PRO A O 1
ATOM 732 N N . GLN A 1 95 ? 0.146 2.477 -29.817 1.00 68.06 95 GLN A N 1
ATOM 733 C CA . GLN A 1 95 ? 0.341 1.504 -28.757 1.00 68.06 95 GLN A CA 1
ATOM 734 C C . GLN A 1 95 ? -0.942 1.448 -27.919 1.00 68.06 95 GLN A C 1
ATOM 736 O O . GLN A 1 95 ? -1.504 2.505 -27.610 1.00 68.06 95 GLN A O 1
ATOM 741 N N . PRO A 1 96 ? -1.435 0.249 -27.562 1.00 69.50 96 PRO A N 1
ATOM 742 C CA . PRO A 1 96 ? -2.538 0.144 -26.622 1.00 69.50 96 PRO A CA 1
ATOM 743 C C . PRO A 1 96 ? -2.125 0.852 -25.331 1.00 69.50 96 PRO A C 1
ATOM 745 O O . PRO A 1 96 ? -1.000 0.680 -24.858 1.00 69.50 96 PRO A O 1
ATOM 748 N N . VAL A 1 97 ? -3.017 1.690 -24.802 1.00 72.25 97 VAL A N 1
ATOM 749 C CA . VAL A 1 97 ? -2.776 2.454 -23.573 1.00 72.25 97 VAL A CA 1
ATOM 750 C C . VAL A 1 97 ? -2.335 1.474 -22.491 1.00 72.25 97 VAL A C 1
ATOM 752 O O . VAL A 1 97 ? -3.064 0.539 -22.160 1.00 72.25 97 VAL A O 1
ATOM 755 N N . SER A 1 98 ? -1.102 1.640 -22.012 1.00 83.69 98 SER A N 1
ATOM 756 C CA . SER A 1 98 ? -0.520 0.723 -21.037 1.00 83.69 98 SER A CA 1
ATOM 757 C C . SER A 1 98 ? -1.384 0.722 -19.768 1.00 83.69 98 SER A C 1
ATOM 759 O O . SER A 1 98 ? -1.778 1.808 -19.336 1.00 83.69 98 SER A O 1
ATOM 761 N N . PRO A 1 99 ? -1.679 -0.438 -19.150 1.00 87.94 99 PRO A N 1
ATOM 762 C CA . PRO A 1 99 ? -2.511 -0.519 -17.944 1.00 87.94 99 PRO A CA 1
ATOM 763 C C . PRO A 1 99 ? -2.081 0.451 -16.836 1.00 87.94 99 PRO A C 1
ATOM 765 O O . PRO A 1 99 ? -2.922 1.086 -16.207 1.00 87.94 99 PRO A O 1
ATOM 768 N N . ILE A 1 100 ? -0.770 0.674 -16.696 1.00 90.50 100 ILE A N 1
ATOM 769 C CA . ILE A 1 100 ? -0.208 1.637 -15.742 1.00 90.50 100 ILE A CA 1
ATOM 770 C C . ILE A 1 100 ? -0.689 3.076 -15.988 1.00 90.50 100 ILE A C 1
ATOM 772 O O . ILE A 1 100 ? -0.878 3.839 -15.051 1.00 90.50 100 ILE A O 1
ATOM 776 N N . VAL A 1 101 ? -0.915 3.467 -17.245 1.00 88.94 101 VAL A N 1
ATOM 777 C CA . VAL A 1 101 ? -1.386 4.813 -17.606 1.00 88.94 101 VAL A CA 1
ATOM 778 C C . VAL A 1 101 ? -2.840 4.997 -17.180 1.00 88.94 101 VAL A C 1
ATOM 780 O O . VAL A 1 101 ? -3.197 6.056 -16.672 1.00 88.94 101 VAL A O 1
ATOM 783 N N . VAL A 1 102 ? -3.656 3.952 -17.328 1.00 89.69 102 VAL A N 1
ATOM 784 C CA . VAL A 1 102 ? -5.065 3.952 -16.908 1.00 89.69 102 VAL A CA 1
ATOM 785 C C . VAL A 1 102 ? -5.172 4.046 -15.386 1.00 89.69 102 VAL A C 1
ATOM 787 O O . VAL A 1 102 ? -5.965 4.827 -14.863 1.00 89.69 102 VAL A O 1
ATOM 790 N N . GLU A 1 103 ? -4.342 3.292 -14.667 1.00 90.31 103 GLU A N 1
ATOM 791 C CA . GLU A 1 103 ? -4.276 3.350 -13.205 1.00 90.31 103 GLU A CA 1
ATOM 792 C C . GLU A 1 103 ? -3.854 4.741 -12.712 1.00 90.31 103 GLU A C 1
ATOM 794 O O . GLU A 1 103 ? -4.480 5.296 -11.808 1.00 90.31 103 GLU A O 1
ATOM 799 N N . LEU A 1 104 ? -2.849 5.353 -13.347 1.00 95.12 104 LEU A N 1
ATOM 800 C CA . LEU A 1 104 ? -2.404 6.710 -13.019 1.00 95.12 104 LEU A CA 1
ATOM 801 C C . LEU A 1 104 ? -3.492 7.764 -13.271 1.00 95.12 104 LEU A C 1
ATOM 803 O O . LEU A 1 104 ? -3.646 8.698 -12.482 1.00 95.12 104 LEU A O 1
ATOM 807 N N . GLU A 1 105 ? -4.272 7.622 -14.341 1.00 93.62 105 GLU A N 1
ATOM 808 C CA . GLU A 1 105 ? -5.400 8.513 -14.622 1.00 93.62 105 GLU A CA 1
ATOM 809 C C . GLU A 1 105 ? -6.512 8.368 -13.573 1.00 93.62 105 GLU A C 1
ATOM 811 O O . GLU A 1 105 ? -7.029 9.372 -13.073 1.00 93.62 105 GLU A O 1
ATOM 816 N N . ALA A 1 106 ? -6.816 7.135 -13.158 1.00 95.38 106 ALA A N 1
ATOM 817 C CA . ALA A 1 106 ? -7.785 6.866 -12.099 1.00 95.38 106 ALA A CA 1
ATOM 818 C C . ALA A 1 106 ? -7.354 7.473 -10.751 1.00 95.38 106 ALA A C 1
ATO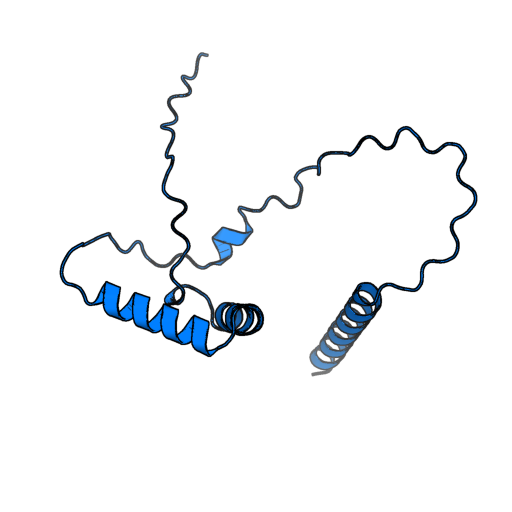M 820 O O . ALA A 1 106 ? -8.172 8.081 -10.054 1.00 95.38 106 ALA A O 1
ATOM 821 N N . ILE A 1 107 ? -6.066 7.367 -10.405 1.00 95.94 107 ILE A N 1
ATOM 822 C CA . ILE A 1 107 ? -5.498 7.995 -9.203 1.00 95.94 107 ILE A CA 1
ATOM 823 C C . ILE A 1 107 ? -5.634 9.522 -9.281 1.00 95.94 107 ILE A C 1
ATOM 825 O O . ILE A 1 107 ? -6.079 10.149 -8.318 1.00 95.94 107 ILE A O 1
ATOM 829 N N . ASN A 1 108 ? -5.321 10.130 -10.429 1.00 96.31 108 ASN A N 1
ATOM 830 C CA . ASN A 1 108 ? -5.456 11.576 -10.618 1.00 96.31 108 ASN A CA 1
ATOM 831 C C . ASN A 1 108 ? -6.902 12.063 -10.438 1.00 96.31 108 ASN A C 1
ATOM 833 O O . ASN A 1 108 ? -7.138 13.086 -9.787 1.00 96.31 108 ASN A O 1
ATOM 837 N N . GLU A 1 109 ? -7.885 11.338 -10.973 1.00 96.69 109 GLU A N 1
ATOM 838 C CA . GLU A 1 109 ? -9.297 11.689 -10.790 1.00 96.69 109 GLU A CA 1
ATOM 839 C C . GLU A 1 109 ? -9.770 11.507 -9.342 1.00 96.69 109 GLU A C 1
ATOM 841 O O . GLU A 1 109 ? -10.528 12.341 -8.832 1.00 96.69 109 GLU A O 1
ATOM 846 N N . LEU A 1 110 ? -9.273 10.490 -8.632 1.00 96.81 110 LEU A N 1
ATOM 847 C CA . LEU A 1 110 ? -9.554 10.310 -7.207 1.00 96.81 110 LEU A CA 1
ATOM 848 C C . LEU A 1 110 ? -9.043 11.498 -6.379 1.00 96.81 110 LEU A C 1
ATOM 850 O O . LEU A 1 110 ? -9.794 12.047 -5.570 1.00 96.81 110 LEU A O 1
ATOM 854 N N . VAL A 1 111 ? -7.805 11.941 -6.613 1.00 96.69 111 VAL A N 1
ATOM 855 C CA . VAL A 1 111 ? -7.223 13.107 -5.926 1.00 96.69 111 VAL A CA 1
ATOM 856 C C . VAL A 1 111 ? -8.071 14.355 -6.176 1.00 96.69 111 VAL A C 1
ATOM 858 O O . VAL A 1 111 ? -8.500 15.017 -5.229 1.00 96.69 111 VAL A O 1
ATOM 861 N N . ARG A 1 112 ? -8.427 14.629 -7.437 1.00 96.06 112 ARG A N 1
ATOM 862 C CA . ARG A 1 112 ? -9.296 15.763 -7.803 1.00 96.06 112 ARG A CA 1
ATOM 863 C C . ARG A 1 112 ? -10.675 15.694 -7.156 1.00 96.06 112 ARG A C 1
ATOM 865 O O . ARG A 1 112 ? -11.284 16.724 -6.852 1.00 96.06 112 ARG A O 1
ATOM 872 N N . TYR A 1 113 ? -11.233 14.499 -7.000 1.00 95.69 113 TYR A N 1
ATOM 873 C CA . TYR A 1 113 ? -12.505 14.316 -6.312 1.00 95.69 113 TYR A CA 1
ATOM 874 C C . TYR A 1 113 ? -12.387 14.645 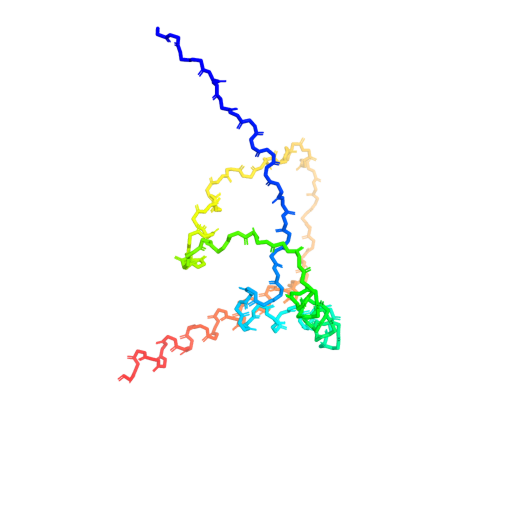-4.821 1.00 95.69 113 TYR A C 1
ATOM 876 O O . TYR A 1 113 ? -13.213 15.397 -4.298 1.00 95.69 113 TYR A O 1
ATOM 884 N N . LEU A 1 114 ? -11.347 14.140 -4.156 1.00 96.31 114 LEU A N 1
ATOM 885 C CA . LEU A 1 114 ? -11.097 14.396 -2.740 1.00 96.31 114 LEU A CA 1
ATOM 886 C C . LEU A 1 114 ? -10.870 15.885 -2.475 1.00 96.31 114 LEU A C 1
ATOM 888 O O . LEU A 1 114 ? -11.530 16.443 -1.602 1.00 96.31 114 LEU A O 1
ATOM 892 N N . GLU A 1 115 ? -10.049 16.562 -3.279 1.00 94.25 115 GLU A N 1
ATOM 893 C CA . GLU A 1 115 ? -9.849 18.012 -3.171 1.00 94.25 115 GLU A CA 1
ATOM 894 C C . GLU A 1 115 ? -11.168 18.786 -3.269 1.00 94.25 115 GLU A C 1
ATOM 896 O O . GLU A 1 115 ? -11.437 19.683 -2.469 1.00 94.25 115 GLU A O 1
ATOM 901 N N . ARG A 1 116 ? -12.028 18.426 -4.230 1.00 94.88 116 ARG A N 1
ATOM 902 C CA . ARG A 1 116 ? -13.353 19.045 -4.390 1.00 94.88 116 ARG A CA 1
ATOM 903 C C . ARG A 1 116 ? -14.307 18.726 -3.245 1.00 94.88 116 ARG A C 1
ATOM 905 O O . ARG A 1 116 ? -15.250 19.490 -3.037 1.00 94.88 116 ARG A O 1
ATOM 912 N N . LYS A 1 117 ? -14.140 17.588 -2.571 1.00 90.25 117 LYS A N 1
ATOM 913 C CA . LYS A 1 117 ? -14.973 17.175 -1.438 1.00 90.25 117 LYS A CA 1
ATOM 914 C C . LYS A 1 117 ? -14.551 17.902 -0.164 1.00 90.25 117 LYS A C 1
ATOM 916 O O . LYS A 1 117 ? -15.412 18.435 0.522 1.00 90.25 117 LYS A O 1
ATOM 921 N N . PHE A 1 118 ? -13.249 17.989 0.101 1.00 90.62 118 PHE A N 1
ATOM 922 C CA . PHE A 1 118 ? -12.717 18.696 1.266 1.00 90.62 118 PHE A CA 1
ATOM 923 C C . PHE A 1 118 ? -12.838 20.216 1.147 1.00 90.62 118 PHE A C 1
ATOM 925 O O . PHE A 1 118 ? -13.149 20.853 2.137 1.00 90.62 118 PHE A O 1
ATOM 932 N N . LYS A 1 119 ? -12.702 20.807 -0.050 1.00 82.25 119 LYS A N 1
ATOM 933 C CA . LYS A 1 119 ? -12.947 22.253 -0.255 1.00 82.25 119 LYS A CA 1
ATOM 934 C C . LYS A 1 119 ? -14.410 22.681 -0.084 1.00 82.25 119 LYS A C 1
ATOM 936 O O . LYS A 1 119 ? -14.686 23.875 -0.071 1.00 82.25 119 LYS A O 1
ATOM 941 N N . ARG A 1 120 ? -15.354 21.734 -0.072 1.00 69.00 120 ARG A N 1
ATOM 942 C CA . ARG A 1 120 ? -16.795 22.004 0.073 1.00 69.00 120 ARG A CA 1
ATOM 943 C C . ARG A 1 120 ? -17.307 21.842 1.508 1.00 69.00 120 ARG A C 1
ATOM 945 O O . ARG A 1 120 ? -18.483 22.117 1.735 1.00 69.00 120 ARG A O 1
ATOM 952 N N . HIS A 1 121 ? -16.451 21.410 2.429 1.00 50.66 121 HIS A N 1
ATOM 953 C CA . HIS A 1 121 ? -16.689 21.385 3.871 1.00 50.66 121 HIS A CA 1
ATOM 954 C C . HIS A 1 121 ? -15.866 22.479 4.550 1.00 50.66 121 HIS A C 1
ATOM 956 O O . HIS A 1 121 ? -16.316 22.928 5.625 1.00 50.66 121 HIS A O 1
#

pLDDT: mean 70.07, std 18.43, range [38.62, 96.81]

Sequence (121 aa):
MNTPFGGARQRGRNREPQLSEFPAWGLEIMMGLYGPDTIEKACDQQKARALAPGEPEGHPTDRPWEDCLDAYDWAAPRPVVDDRDVRGAPPAPPQPVSPIVVELEAINELVRYLERKFKRH

Organism: NCBI:txid2420509

Foldseek 3Di:
DDDDPPDPPPPPDPPPDQLVVDDPVVLVVVCVVVNPVVSVVSNVVVVVVVPDPDDDDDDDDDDPPVVVVVVDPPVPDDPDDPPPDDPPDDDDDPDDQPVVNVVVVVVVVVVVVVVVVVVVD

Solvent-accessible surface area (backbone atoms only — not comparable to full-atom values): 8271 Å² total; per-residue (Å²): 137,88,80,81,88,79,69,79,81,74,84,67,74,90,65,78,78,58,74,86,75,49,55,71,71,53,50,52,51,48,25,72,74,65,34,56,73,53,50,53,52,51,47,52,50,50,54,56,56,71,68,51,92,81,80,94,76,80,85,78,73,95,69,70,76,68,66,65,58,74,73,58,66,83,81,61,81,72,84,78,75,84,84,83,84,76,91,78,75,74,85,76,74,86,72,77,81,52,70,68,57,55,52,52,51,52,50,52,51,50,51,56,48,49,54,59,53,60,75,73,108

Secondary structure (DSSP, 8-state):
---------------PPPGGGS-HHHHHHHHHHH-HHHHHHHHHHHHHHHTSS-----------TTHHHHT--TTSPPP-------SSPPPPP-PPPPHHHHHHHHHHHHHHHHHHHHTT-